Protein AF-A0A8S3JG17-F1 (afdb_monomer_lite)

Structure (mmCIF, N/CA/C/O backbone):
data_AF-A0A8S3JG17-F1
#
_entry.id   AF-A0A8S3JG17-F1
#
loop_
_atom_site.group_PDB
_atom_site.id
_atom_site.type_symbol
_atom_site.label_atom_id
_atom_site.label_alt_id
_atom_site.label_comp_id
_atom_site.label_asym_id
_atom_site.label_entity_id
_atom_site.label_seq_id
_atom_site.pdbx_PDB_ins_code
_atom_site.Cartn_x
_atom_site.Cartn_y
_atom_site.Cartn_z
_atom_site.occupancy
_atom_site.B_iso_or_equiv
_atom_site.auth_seq_id
_atom_site.auth_comp_id
_atom_site.auth_asym_id
_atom_site.auth_atom_id
_atom_site.pdbx_PDB_model_num
ATOM 1 N N . MET A 1 1 ? 39.721 25.908 38.711 1.00 51.41 1 MET A N 1
ATOM 2 C CA . MET A 1 1 ? 39.632 25.141 37.443 1.00 51.41 1 MET A CA 1
ATOM 3 C C . MET A 1 1 ? 39.260 23.696 37.773 1.00 51.41 1 MET A C 1
ATOM 5 O O . MET A 1 1 ? 40.091 23.003 38.340 1.00 51.41 1 MET A O 1
ATOM 9 N N . ASN A 1 2 ? 38.024 23.255 37.507 1.00 67.56 2 ASN A N 1
ATOM 10 C CA . ASN A 1 2 ? 37.537 21.922 37.906 1.00 67.56 2 ASN A CA 1
ATOM 11 C C . ASN A 1 2 ? 38.404 20.793 37.279 1.00 67.56 2 ASN A C 1
ATOM 13 O O . ASN A 1 2 ? 38.394 20.640 36.052 1.00 67.56 2 ASN A O 1
ATOM 17 N N . PRO A 1 3 ? 39.162 20.016 38.080 1.00 71.19 3 PRO A N 1
ATOM 18 C CA . PRO A 1 3 ? 40.139 19.039 37.590 1.00 71.19 3 PRO A CA 1
ATOM 19 C C . PRO A 1 3 ? 39.511 17.817 36.899 1.00 71.19 3 PRO A C 1
ATOM 21 O O . PRO A 1 3 ? 40.191 17.159 36.114 1.00 71.19 3 PRO A O 1
ATOM 24 N N . GLN A 1 4 ? 38.214 17.561 37.102 1.00 67.88 4 GLN A N 1
ATOM 25 C CA . GLN A 1 4 ? 37.498 16.388 36.579 1.00 67.88 4 GLN A CA 1
ATOM 26 C C . GLN A 1 4 ? 37.035 16.527 35.118 1.00 67.88 4 GLN A C 1
ATOM 28 O O . GLN A 1 4 ? 36.668 15.545 34.481 1.00 67.88 4 GLN A O 1
ATOM 33 N N . ARG A 1 5 ? 37.075 17.734 34.533 1.00 63.38 5 ARG A N 1
ATOM 34 C CA . ARG A 1 5 ? 36.671 17.960 33.124 1.00 63.38 5 ARG A CA 1
ATOM 35 C C . ARG A 1 5 ? 37.809 17.736 32.119 1.00 63.38 5 ARG A C 1
ATOM 37 O O . ARG A 1 5 ? 37.560 17.563 30.928 1.00 63.38 5 ARG A O 1
ATOM 44 N N . LYS A 1 6 ? 39.056 17.712 32.602 1.00 73.56 6 LYS A N 1
ATOM 45 C CA . LYS A 1 6 ? 40.272 17.451 31.814 1.00 73.56 6 LYS A CA 1
ATOM 46 C C . LYS A 1 6 ? 40.296 16.070 31.128 1.00 73.56 6 LYS A C 1
ATOM 48 O O . LYS A 1 6 ? 40.675 16.040 29.959 1.00 73.56 6 LYS A O 1
ATOM 53 N N . PRO A 1 7 ? 39.899 14.947 31.764 1.00 75.62 7 PRO A N 1
ATOM 54 C CA . PRO A 1 7 ? 39.924 13.634 31.111 1.00 75.62 7 PRO A CA 1
ATOM 55 C C . PRO A 1 7 ? 38.981 13.544 29.904 1.00 75.62 7 PRO A C 1
ATOM 57 O O . PRO A 1 7 ? 39.384 13.039 28.861 1.00 75.62 7 PRO A O 1
ATOM 60 N N . ALA A 1 8 ? 37.777 14.117 29.987 1.00 76.25 8 ALA A N 1
ATOM 61 C CA . ALA A 1 8 ? 36.835 14.132 28.864 1.00 76.25 8 ALA A CA 1
ATOM 62 C C . ALA A 1 8 ? 37.360 14.951 27.671 1.00 76.25 8 ALA A C 1
ATOM 64 O O . ALA A 1 8 ? 37.169 14.576 26.513 1.00 76.25 8 ALA A O 1
ATOM 65 N N . LEU A 1 9 ? 38.057 16.061 27.944 1.00 81.00 9 LEU A N 1
ATOM 66 C CA . LEU A 1 9 ? 38.702 16.863 26.903 1.00 81.00 9 LEU A CA 1
ATOM 67 C C . LEU A 1 9 ? 39.856 16.096 26.238 1.00 81.00 9 LEU A C 1
ATOM 69 O O . LEU A 1 9 ? 39.960 16.103 25.013 1.00 81.00 9 LEU A O 1
ATOM 73 N N . ARG A 1 10 ? 40.669 15.384 27.031 1.00 82.25 10 ARG A N 1
ATOM 74 C CA . ARG A 1 10 ? 41.760 14.528 26.535 1.00 82.25 10 ARG A CA 1
ATOM 75 C C . ARG A 1 10 ? 41.245 13.400 25.644 1.00 82.25 10 ARG A C 1
ATOM 77 O O . ARG A 1 10 ? 41.770 13.216 24.555 1.00 82.25 10 ARG A O 1
ATOM 84 N N . GLN A 1 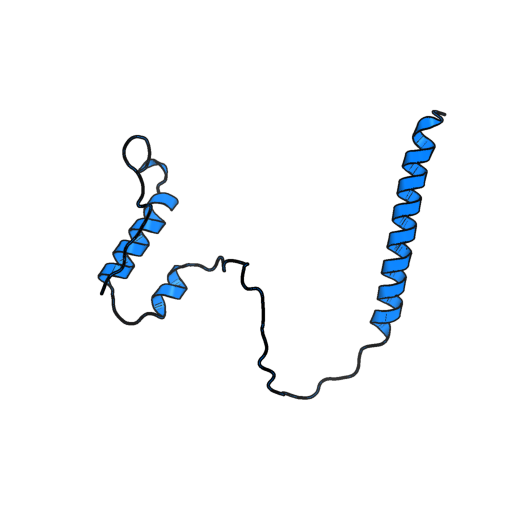11 ? 40.176 12.720 26.054 1.00 87.06 11 GLN A N 1
ATOM 85 C CA . GLN A 1 11 ? 39.555 11.652 25.267 1.00 87.06 11 GLN A CA 1
ATOM 86 C C . GLN A 1 11 ? 39.043 12.163 23.912 1.00 87.06 11 GLN A C 1
ATOM 88 O O . GLN A 1 11 ? 39.229 11.520 22.881 1.00 87.06 11 GLN A O 1
ATOM 93 N N . ARG A 1 12 ? 38.424 13.352 23.885 1.00 87.50 12 ARG A N 1
ATOM 94 C CA . ARG A 1 12 ? 37.992 13.980 22.628 1.00 87.50 12 ARG A CA 1
ATOM 95 C C . ARG A 1 12 ? 39.180 14.307 21.729 1.00 87.50 12 ARG A C 1
ATOM 97 O O . ARG A 1 12 ? 39.119 13.998 20.545 1.00 87.50 12 ARG A O 1
ATOM 104 N N . MET A 1 13 ? 40.245 14.892 22.280 1.00 91.88 13 MET A N 1
ATOM 105 C CA . MET A 1 13 ? 41.474 15.183 21.531 1.00 91.88 13 MET A CA 1
ATOM 106 C C . MET A 1 13 ? 42.086 13.909 20.941 1.00 91.88 13 MET A C 1
ATOM 108 O O . MET A 1 13 ? 42.411 13.884 19.759 1.00 91.88 13 MET A O 1
ATOM 112 N N . GLU A 1 14 ? 42.158 12.830 21.717 1.00 91.75 14 GLU A N 1
ATOM 113 C CA . GLU A 1 14 ? 42.660 11.535 21.253 1.00 91.75 14 GLU A CA 1
ATOM 114 C C . GLU A 1 14 ? 41.812 10.963 20.104 1.00 91.75 14 GLU A C 1
ATOM 116 O O . GLU A 1 14 ? 42.346 10.527 19.082 1.00 91.75 14 GLU A O 1
ATOM 121 N N . ASN A 1 15 ? 40.483 11.041 20.221 1.00 92.31 15 ASN A N 1
ATOM 122 C CA . ASN A 1 15 ? 39.559 10.618 19.168 1.00 92.31 15 ASN A CA 1
ATOM 123 C C . ASN A 1 15 ? 39.709 11.458 17.888 1.00 92.31 15 ASN A C 1
ATOM 125 O O . ASN A 1 15 ? 39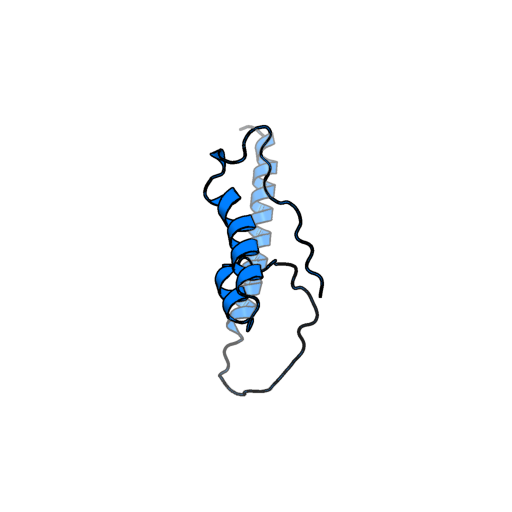.620 10.911 16.788 1.00 92.31 15 ASN A O 1
ATOM 129 N N . TYR A 1 16 ? 39.946 12.768 18.011 1.00 91.56 16 TYR A N 1
ATOM 130 C CA . TYR A 1 16 ? 40.224 13.637 16.864 1.00 91.56 16 TYR A CA 1
ATOM 131 C C . TYR A 1 16 ? 41.542 13.262 16.177 1.00 91.56 16 TYR A C 1
ATOM 133 O O . TYR A 1 16 ? 41.560 13.130 14.956 1.00 91.56 16 TYR A O 1
ATOM 141 N N . MET A 1 17 ? 42.615 13.012 16.932 1.00 93.19 17 MET A N 1
ATOM 142 C CA . MET A 1 17 ? 43.921 12.647 16.363 1.00 93.19 17 MET A CA 1
ATOM 143 C C . MET A 1 17 ? 43.879 11.309 15.616 1.00 93.19 17 MET A C 1
ATOM 145 O O . MET A 1 17 ? 44.340 11.234 14.477 1.00 93.19 17 MET A O 1
ATOM 149 N N . LYS A 1 18 ? 43.221 10.290 16.188 1.00 93.81 18 LYS A N 1
ATOM 150 C CA . LYS A 1 18 ? 43.010 8.990 15.524 1.00 93.81 18 LYS A CA 1
ATOM 151 C C . LYS A 1 18 ? 42.227 9.133 14.213 1.00 93.81 18 LYS A C 1
ATOM 153 O O . LYS A 1 18 ? 42.580 8.523 13.207 1.00 93.81 18 LYS A O 1
ATOM 158 N N . ARG A 1 19 ? 41.179 9.971 14.189 1.00 92.19 19 ARG A N 1
ATOM 159 C CA . ARG A 1 19 ? 40.396 10.247 12.967 1.00 92.19 19 ARG A CA 1
ATOM 160 C C . ARG A 1 19 ? 41.225 10.960 11.897 1.00 92.19 19 ARG A C 1
ATOM 162 O O . ARG A 1 19 ? 41.088 10.641 10.718 1.00 92.19 19 ARG A O 1
ATOM 169 N N . ILE A 1 20 ? 42.097 11.887 12.295 1.00 89.69 20 ILE A N 1
ATOM 170 C CA . ILE A 1 20 ? 42.977 12.617 11.372 1.00 89.69 20 ILE A CA 1
ATOM 171 C C . ILE A 1 20 ? 43.974 11.671 10.695 1.00 89.69 20 ILE A C 1
ATOM 173 O O . ILE A 1 20 ? 44.181 11.790 9.489 1.00 89.69 20 ILE A O 1
ATOM 177 N N . GLU A 1 21 ? 44.560 10.716 11.417 1.00 88.56 21 GLU A N 1
ATOM 178 C CA . GLU A 1 21 ? 45.488 9.736 10.832 1.00 88.56 21 GLU A CA 1
ATOM 179 C C . GLU A 1 21 ? 44.823 8.877 9.753 1.00 88.56 21 GLU A C 1
ATOM 181 O O . GLU A 1 21 ? 45.387 8.707 8.670 1.00 88.56 21 GLU A O 1
ATOM 186 N N . VAL A 1 22 ? 43.595 8.412 10.004 1.00 89.06 22 VAL A N 1
ATOM 187 C CA . VAL A 1 22 ? 42.798 7.650 9.030 1.00 89.06 22 VAL A CA 1
ATOM 188 C C . VAL A 1 22 ? 42.509 8.488 7.783 1.00 89.06 22 VAL A C 1
ATOM 190 O O . VAL A 1 22 ? 42.740 8.027 6.664 1.00 89.06 22 VAL A O 1
ATOM 193 N N . ILE A 1 23 ? 42.065 9.738 7.960 1.00 81.62 23 ILE A N 1
ATOM 194 C CA . ILE A 1 23 ? 41.778 10.658 6.847 1.00 81.62 23 ILE A CA 1
ATOM 195 C C . ILE A 1 23 ? 43.055 10.960 6.052 1.00 81.62 23 ILE A C 1
ATOM 197 O O . ILE A 1 23 ? 43.048 10.921 4.822 1.00 81.62 23 ILE A O 1
ATOM 201 N N . LYS A 1 24 ? 44.179 11.199 6.732 1.00 88.56 24 LYS A N 1
ATOM 202 C CA . LYS A 1 24 ? 45.479 11.442 6.097 1.00 88.56 24 LYS A CA 1
ATOM 203 C C . LYS A 1 24 ? 45.966 10.215 5.321 1.00 88.56 24 LYS A C 1
ATOM 205 O O . LYS A 1 24 ? 46.489 10.371 4.218 1.00 88.56 24 LYS A O 1
ATOM 210 N N . GLY A 1 25 ? 45.771 9.011 5.859 1.00 83.75 25 GLY A N 1
ATOM 211 C CA . GLY A 1 25 ? 46.070 7.751 5.178 1.00 83.75 25 GLY A CA 1
ATOM 212 C C . GLY A 1 25 ? 45.221 7.557 3.920 1.00 83.75 25 GLY A C 1
ATOM 213 O O . GLY A 1 25 ? 45.759 7.249 2.857 1.00 83.75 25 GLY A O 1
ATOM 214 N N . ALA A 1 26 ? 43.916 7.823 4.005 1.00 81.81 26 ALA A N 1
ATOM 215 C CA . ALA A 1 26 ? 43.001 7.743 2.868 1.00 81.81 26 ALA A CA 1
ATOM 216 C C . ALA A 1 26 ? 43.342 8.759 1.766 1.00 81.81 26 ALA A C 1
ATOM 218 O O . ALA A 1 26 ? 43.365 8.394 0.594 1.00 81.81 26 ALA A O 1
ATOM 219 N N . LEU A 1 27 ? 43.684 10.003 2.121 1.00 81.31 27 LEU A N 1
ATOM 220 C CA . LEU A 1 27 ? 44.117 11.019 1.153 1.00 81.31 27 LEU A CA 1
ATOM 221 C C . LEU A 1 27 ? 45.455 10.649 0.497 1.00 81.31 27 LEU A C 1
ATOM 223 O O . LEU A 1 27 ? 45.599 10.771 -0.718 1.00 81.31 27 LEU A O 1
ATOM 227 N N . LYS A 1 28 ? 46.412 10.124 1.272 1.00 79.44 28 LYS A N 1
ATOM 228 C CA . LYS A 1 28 ? 47.704 9.653 0.747 1.00 79.44 28 LYS A CA 1
ATOM 229 C C . LYS A 1 28 ? 47.533 8.488 -0.237 1.00 79.44 28 LYS A C 1
ATOM 231 O O . LYS A 1 28 ? 48.238 8.435 -1.240 1.00 79.44 28 LYS A O 1
ATOM 236 N N . ASN A 1 29 ? 46.578 7.594 0.020 1.00 70.00 29 ASN A N 1
ATOM 237 C CA . ASN A 1 29 ? 46.287 6.441 -0.836 1.00 70.00 29 ASN A CA 1
ATOM 238 C C . ASN A 1 29 ? 45.389 6.797 -2.042 1.00 70.00 29 ASN A C 1
ATOM 240 O O . ASN A 1 29 ? 45.527 6.199 -3.109 1.00 70.00 29 ASN A O 1
ATOM 244 N N . GLY A 1 30 ? 44.487 7.773 -1.896 1.00 60.12 30 GLY A N 1
ATOM 245 C CA . GLY A 1 30 ? 43.535 8.210 -2.925 1.00 60.12 30 GLY A CA 1
ATOM 246 C C . GLY A 1 30 ? 44.134 9.094 -4.024 1.00 60.12 30 GLY A C 1
ATOM 247 O O . GLY A 1 30 ? 43.610 9.120 -5.135 1.00 60.12 30 GLY A O 1
ATOM 248 N N . LEU A 1 31 ? 45.263 9.762 -3.768 1.00 51.88 31 LEU A N 1
ATOM 249 C CA . LEU A 1 31 ? 45.961 10.596 -4.761 1.00 51.88 31 LEU A CA 1
ATOM 250 C C . LEU A 1 31 ? 46.784 9.789 -5.792 1.00 51.88 31 LEU A C 1
ATOM 252 O O . LEU A 1 31 ? 47.278 10.367 -6.756 1.00 51.88 31 LEU A O 1
ATOM 256 N N . ALA A 1 32 ? 46.916 8.464 -5.637 1.00 55.72 32 ALA A N 1
ATOM 257 C CA . ALA A 1 32 ? 47.747 7.609 -6.499 1.00 55.72 32 ALA A CA 1
ATOM 258 C C . ALA A 1 32 ? 46.976 6.803 -7.572 1.00 55.72 32 ALA A C 1
ATOM 260 O O . ALA A 1 32 ? 47.595 6.061 -8.336 1.00 55.72 32 ALA A O 1
ATOM 261 N N . LYS A 1 33 ? 45.643 6.924 -7.675 1.00 55.34 33 LYS A N 1
ATOM 262 C CA . LYS A 1 33 ? 44.832 6.185 -8.666 1.00 55.34 33 LYS A CA 1
ATOM 263 C C . LYS A 1 33 ? 43.933 7.107 -9.496 1.00 55.34 33 LYS A C 1
ATOM 265 O O . LYS A 1 33 ? 42.719 7.122 -9.339 1.00 55.34 33 LYS A O 1
ATOM 270 N N . LYS A 1 34 ? 44.531 7.824 -10.448 1.00 50.69 34 LYS A N 1
ATOM 271 C CA . LYS A 1 34 ? 43.866 8.152 -11.719 1.00 50.69 34 LYS A CA 1
ATOM 272 C C . LYS A 1 34 ? 44.767 7.707 -12.871 1.00 50.69 34 LYS A C 1
ATOM 274 O O . LYS A 1 34 ? 45.766 8.352 -13.171 1.00 50.69 34 LYS A O 1
ATOM 279 N N . LYS A 1 35 ? 44.403 6.584 -13.489 1.00 42.22 35 LYS A N 1
ATOM 280 C CA . LYS A 1 35 ? 44.808 6.158 -14.836 1.00 42.22 35 LYS A CA 1
ATOM 281 C C . LYS A 1 35 ? 43.544 5.708 -15.593 1.00 42.22 35 LYS A C 1
ATOM 283 O O . LYS A 1 35 ? 42.555 5.393 -14.932 1.00 42.22 35 LYS A O 1
ATOM 288 N N . PRO A 1 36 ? 43.546 5.825 -16.930 1.00 43.38 36 PRO A N 1
ATOM 289 C CA . PRO A 1 36 ? 42.382 6.217 -17.718 1.00 43.38 36 PRO A CA 1
ATOM 290 C C . PRO A 1 36 ? 41.469 5.051 -18.120 1.00 43.38 36 PRO A C 1
ATOM 292 O O . PRO A 1 36 ? 41.789 3.884 -17.930 1.00 43.38 36 PRO A O 1
ATOM 295 N N . ILE A 1 37 ? 40.323 5.446 -18.671 1.00 53.66 37 ILE A N 1
ATOM 296 C CA . ILE A 1 37 ? 39.248 4.661 -19.290 1.00 53.66 37 ILE A CA 1
ATOM 297 C C . ILE A 1 37 ? 39.784 3.625 -20.293 1.00 53.66 37 ILE A C 1
ATOM 299 O O . ILE A 1 37 ? 40.449 4.025 -21.246 1.00 53.66 37 ILE A O 1
ATOM 303 N N . ALA A 1 38 ? 39.418 2.347 -20.114 1.00 42.12 38 ALA A N 1
ATOM 304 C CA . ALA A 1 38 ? 39.189 1.360 -21.178 1.00 42.12 38 ALA A CA 1
ATOM 305 C C . ALA A 1 38 ? 38.552 0.060 -20.624 1.00 42.12 38 ALA A C 1
ATOM 307 O O . ALA A 1 38 ? 38.880 -0.379 -19.524 1.00 42.12 38 ALA A O 1
ATOM 308 N N . ASP A 1 39 ? 37.687 -0.523 -21.460 1.00 34.91 39 ASP A N 1
ATOM 309 C CA . ASP A 1 39 ? 37.241 -1.924 -21.553 1.00 34.91 39 ASP A CA 1
ATOM 310 C C . ASP A 1 39 ? 35.962 -2.404 -20.834 1.00 34.91 39 ASP A C 1
ATOM 312 O O . ASP A 1 39 ? 35.897 -2.703 -19.642 1.00 34.91 39 ASP A O 1
ATOM 316 N N . ILE A 1 40 ? 34.942 -2.572 -21.685 1.00 53.09 40 ILE A N 1
ATOM 317 C CA . ILE A 1 40 ? 33.758 -3.417 -21.532 1.00 53.09 40 ILE A CA 1
ATOM 318 C C . ILE A 1 40 ? 34.229 -4.866 -21.344 1.00 53.09 40 ILE A C 1
ATOM 320 O O . ILE A 1 40 ? 34.779 -5.466 -22.266 1.00 53.09 40 ILE A O 1
ATOM 324 N N . SER A 1 41 ? 33.975 -5.461 -20.178 1.00 37.81 41 SER A N 1
ATOM 325 C CA . SER A 1 41 ? 34.001 -6.918 -20.028 1.00 37.81 41 SER A CA 1
ATOM 326 C C . SER A 1 41 ? 32.928 -7.380 -19.047 1.00 37.81 41 SER A C 1
ATOM 328 O O . SER A 1 41 ? 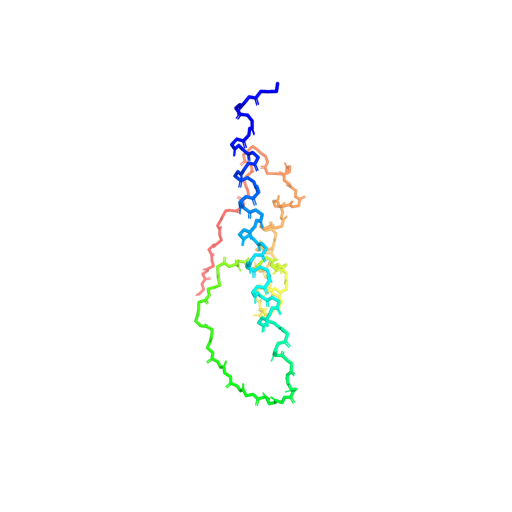32.789 -6.878 -17.932 1.00 37.81 41 SER A O 1
ATOM 330 N N . ASN A 1 42 ? 32.125 -8.328 -19.522 1.00 50.62 42 ASN A N 1
ATOM 331 C CA . ASN A 1 42 ? 31.053 -8.971 -18.786 1.00 50.62 42 ASN A CA 1
ATOM 332 C C . ASN A 1 42 ? 31.608 -9.724 -17.573 1.00 50.62 42 ASN A C 1
ATOM 334 O O . ASN A 1 42 ? 32.444 -10.616 -17.709 1.00 50.62 42 ASN A O 1
ATOM 338 N N . GLY A 1 43 ? 31.065 -9.407 -16.400 1.00 33.75 43 GLY A N 1
ATOM 339 C CA . GLY A 1 43 ? 31.301 -10.125 -15.156 1.00 33.75 43 GLY A CA 1
ATOM 340 C C . GLY A 1 43 ? 30.008 -10.228 -14.362 1.00 33.75 43 GLY A C 1
ATOM 341 O O . GLY A 1 43 ? 29.733 -9.402 -13.501 1.00 33.75 43 GLY A O 1
ATOM 342 N N . CYS A 1 44 ? 29.209 -11.256 -14.647 1.00 53.12 44 CYS A N 1
ATOM 343 C CA . CYS A 1 44 ? 28.152 -11.697 -13.746 1.00 53.12 44 CYS A CA 1
ATOM 344 C C . CYS A 1 44 ? 28.800 -12.295 -12.490 1.00 53.12 44 CYS A C 1
ATOM 346 O O . CYS A 1 44 ? 29.545 -13.272 -12.589 1.00 53.12 44 CYS A O 1
ATOM 348 N N . ARG A 1 45 ? 28.537 -11.685 -11.330 1.00 42.09 45 ARG A N 1
ATOM 349 C CA . ARG A 1 45 ? 28.551 -12.299 -9.991 1.00 42.09 45 ARG A CA 1
ATOM 350 C C . ARG A 1 45 ? 28.075 -11.264 -8.969 1.00 42.09 45 ARG A C 1
ATOM 352 O O . ARG A 1 45 ? 28.885 -10.566 -8.375 1.00 42.09 45 ARG A O 1
ATOM 359 N N . ASN A 1 46 ? 26.766 -11.218 -8.727 1.00 50.06 46 ASN A N 1
ATOM 360 C CA . ASN A 1 46 ? 26.224 -10.600 -7.518 1.00 50.06 46 ASN A CA 1
ATOM 361 C C . ASN A 1 46 ? 25.659 -11.714 -6.639 1.00 50.06 46 ASN A C 1
ATOM 363 O O . ASN A 1 46 ? 24.480 -12.051 -6.689 1.00 50.06 46 ASN A O 1
ATOM 367 N N . THR A 1 47 ? 26.537 -12.336 -5.859 1.00 45.38 47 THR A N 1
ATOM 368 C CA . THR A 1 47 ? 26.126 -13.088 -4.677 1.00 45.38 47 THR A CA 1
ATOM 369 C C . THR A 1 47 ? 26.038 -12.116 -3.506 1.00 45.38 47 THR A C 1
ATOM 371 O O . THR A 1 47 ? 27.089 -11.649 -3.072 1.00 45.38 47 THR A O 1
ATOM 374 N N . LYS A 1 48 ? 24.814 -11.959 -2.966 1.00 50.78 48 LYS A N 1
ATOM 375 C CA . LYS A 1 48 ? 24.465 -11.387 -1.644 1.00 50.78 48 LYS A CA 1
ATOM 376 C C . LYS A 1 48 ? 24.612 -9.848 -1.606 1.00 50.78 48 LYS A C 1
ATOM 378 O O . LYS A 1 48 ? 25.641 -9.334 -2.004 1.00 50.78 48 LYS A O 1
ATOM 383 N N . GLU A 1 49 ? 23.648 -9.024 -1.200 1.00 52.91 49 GLU A N 1
ATOM 384 C CA . GLU A 1 49 ? 22.516 -9.157 -0.278 1.00 52.91 49 GLU A CA 1
ATOM 385 C C . GLU A 1 49 ? 21.421 -8.174 -0.744 1.00 52.91 49 GLU A C 1
ATOM 387 O O . GLU A 1 49 ? 21.633 -6.968 -0.709 1.00 52.91 49 GLU A O 1
ATOM 392 N N . ASN A 1 50 ? 20.258 -8.657 -1.191 1.00 47.81 50 ASN A N 1
ATOM 393 C CA . ASN A 1 50 ? 19.119 -7.787 -1.520 1.00 47.81 50 ASN A CA 1
ATOM 394 C C . ASN A 1 50 ? 18.122 -7.814 -0.353 1.00 47.81 50 ASN A C 1
ATOM 396 O O . ASN A 1 50 ? 17.033 -8.363 -0.485 1.00 47.81 50 ASN A O 1
ATOM 400 N N . ASN A 1 51 ? 18.525 -7.302 0.812 1.00 51.66 51 ASN A N 1
ATOM 401 C CA . ASN A 1 51 ? 17.603 -7.081 1.938 1.00 51.66 51 ASN A CA 1
ATOM 402 C C . ASN A 1 51 ? 17.132 -5.625 2.039 1.00 51.66 51 ASN A C 1
ATOM 404 O O . ASN A 1 51 ? 16.322 -5.305 2.906 1.00 51.66 51 ASN A O 1
ATOM 408 N N . ASP A 1 52 ? 17.570 -4.763 1.125 1.00 50.50 52 ASP A N 1
ATOM 409 C CA . ASP A 1 52 ? 16.959 -3.456 0.946 1.00 50.50 52 ASP A CA 1
ATOM 410 C C . ASP A 1 52 ? 15.723 -3.668 0.077 1.00 50.50 52 ASP A C 1
ATOM 412 O O . ASP A 1 52 ? 15.778 -3.645 -1.153 1.00 50.50 52 ASP A O 1
ATOM 416 N N . ALA A 1 53 ? 14.615 -3.995 0.746 1.00 55.12 53 ALA A N 1
ATOM 417 C CA . ALA A 1 53 ? 13.296 -4.066 0.146 1.00 55.12 53 ALA A CA 1
ATOM 418 C C . ALA A 1 53 ? 13.084 -2.799 -0.689 1.00 55.12 53 ALA A C 1
ATOM 420 O O . ALA A 1 53 ? 13.025 -1.688 -0.162 1.00 55.12 53 ALA A O 1
ATOM 421 N N . ILE A 1 54 ? 13.062 -2.988 -2.005 1.00 60.69 54 ILE A N 1
ATOM 422 C CA . ILE A 1 54 ? 13.009 -1.927 -2.999 1.00 60.69 54 ILE A CA 1
ATOM 423 C C . ILE A 1 54 ? 11.710 -1.145 -2.768 1.00 60.69 54 ILE A C 1
ATOM 425 O O . ILE A 1 54 ? 10.625 -1.592 -3.128 1.00 60.69 54 ILE A O 1
ATOM 429 N N . ALA A 1 55 ? 11.824 0.015 -2.119 1.00 57.34 55 ALA A N 1
ATOM 430 C CA . ALA A 1 55 ? 10.742 0.964 -1.873 1.00 57.34 55 ALA A CA 1
ATOM 431 C C . ALA A 1 55 ? 10.428 1.755 -3.154 1.00 57.34 55 ALA A C 1
ATOM 433 O O . ALA A 1 55 ? 10.507 2.982 -3.183 1.00 57.34 55 ALA A O 1
ATOM 434 N N . THR A 1 56 ? 10.162 1.044 -4.246 1.00 61.59 56 THR A N 1
ATOM 435 C CA . THR A 1 56 ? 9.747 1.635 -5.520 1.00 61.59 56 THR A CA 1
ATOM 436 C C . THR A 1 56 ? 8.230 1.594 -5.620 1.00 61.59 56 THR A C 1
ATOM 438 O O . THR A 1 56 ? 7.594 0.680 -5.092 1.00 61.59 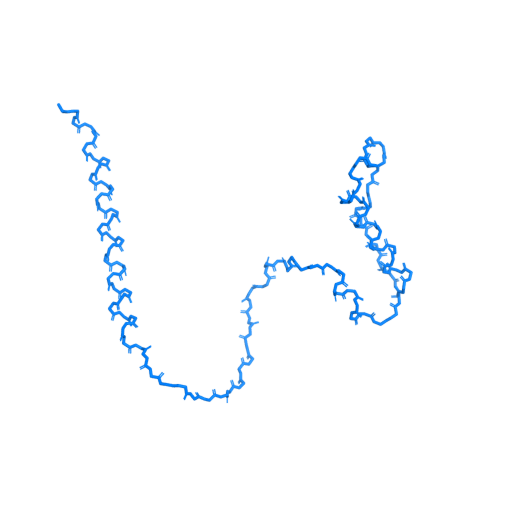56 THR A O 1
ATOM 441 N N . ASP A 1 57 ? 7.654 2.601 -6.278 1.00 67.81 57 ASP A N 1
ATOM 442 C CA . ASP A 1 57 ? 6.215 2.720 -6.480 1.00 67.81 57 ASP A CA 1
ATOM 443 C C . ASP A 1 57 ? 5.634 1.410 -7.042 1.00 67.81 57 ASP A C 1
ATOM 445 O O . ASP A 1 57 ? 6.031 0.970 -8.127 1.00 67.81 57 ASP A O 1
ATOM 449 N N . PRO A 1 58 ? 4.680 0.773 -6.338 1.00 69.56 58 PRO A N 1
ATOM 450 C CA . PRO A 1 58 ? 4.193 -0.554 -6.705 1.00 69.56 58 PRO A CA 1
ATOM 451 C C . PRO A 1 58 ? 3.452 -0.560 -8.048 1.00 69.56 58 PRO A C 1
ATOM 453 O O . PRO A 1 58 ? 3.351 -1.604 -8.683 1.00 69.56 58 PRO A O 1
ATOM 456 N N . GLN A 1 59 ? 2.972 0.601 -8.513 1.00 72.94 59 GLN A N 1
ATOM 457 C CA . GLN A 1 59 ? 2.262 0.737 -9.787 1.00 72.94 59 GLN A CA 1
ATOM 458 C C . GLN A 1 59 ? 3.124 0.314 -10.987 1.00 72.94 59 GLN A C 1
ATOM 460 O O . GLN A 1 59 ? 2.646 -0.436 -11.831 1.00 72.94 59 GLN A O 1
ATOM 465 N N . GLY A 1 60 ? 4.410 0.686 -11.013 1.00 73.38 60 GLY A N 1
ATOM 466 C CA . GLY A 1 60 ? 5.300 0.354 -12.133 1.00 73.38 60 GLY A CA 1
ATOM 467 C C . GLY A 1 60 ? 5.646 -1.135 -12.242 1.00 73.38 60 GLY A C 1
ATOM 468 O O . GLY A 1 60 ? 5.990 -1.610 -13.318 1.00 73.38 60 GLY A O 1
ATOM 469 N N . ILE A 1 61 ? 5.517 -1.892 -11.148 1.00 77.69 61 ILE A N 1
ATOM 470 C CA . ILE A 1 61 ? 5.749 -3.345 -11.129 1.00 77.69 61 ILE A CA 1
ATOM 471 C C . ILE A 1 61 ? 4.540 -4.087 -11.720 1.00 77.69 61 ILE A C 1
ATOM 473 O O . ILE A 1 61 ? 4.689 -5.151 -12.320 1.00 77.69 61 ILE A O 1
ATOM 477 N N . PHE A 1 62 ? 3.332 -3.529 -11.584 1.00 78.69 62 PHE A N 1
ATOM 478 C CA . PHE A 1 62 ? 2.119 -4.146 -12.118 1.00 78.69 62 PHE A CA 1
ATOM 479 C C . PHE A 1 62 ? 1.957 -3.948 -13.623 1.00 78.69 62 PHE A C 1
ATOM 481 O O . PHE A 1 62 ? 1.279 -4.763 -14.248 1.00 78.69 62 PHE A O 1
ATOM 488 N N . ASP A 1 63 ? 2.572 -2.930 -14.219 1.00 83.50 63 ASP A N 1
ATOM 489 C CA . ASP A 1 63 ? 2.477 -2.676 -15.662 1.00 83.50 63 ASP A CA 1
ATOM 490 C C . ASP A 1 63 ? 3.202 -3.737 -16.508 1.00 83.50 63 ASP A C 1
ATOM 492 O O . ASP A 1 63 ? 2.759 -4.040 -17.614 1.00 83.50 63 ASP A O 1
ATOM 496 N N . ASP A 1 64 ? 4.247 -4.370 -15.965 1.00 85.31 64 ASP A N 1
ATOM 497 C CA . ASP A 1 64 ? 5.034 -5.413 -16.649 1.00 85.31 64 ASP A CA 1
ATOM 498 C C . ASP A 1 64 ? 4.318 -6.783 -16.705 1.00 85.31 64 ASP A C 1
ATOM 500 O O . ASP A 1 64 ? 4.692 -7.691 -17.447 1.00 85.31 64 ASP A O 1
ATOM 504 N N . VAL A 1 65 ? 3.229 -6.958 -15.946 1.00 85.25 65 VAL A N 1
ATOM 505 C CA . VAL A 1 65 ? 2.445 -8.203 -15.943 1.00 85.25 65 VAL A CA 1
ATOM 506 C C . VAL A 1 65 ? 1.375 -8.151 -17.034 1.00 85.25 65 VAL A C 1
ATOM 508 O O . VAL A 1 65 ? 0.486 -7.303 -17.008 1.00 85.25 65 VAL A O 1
ATOM 511 N N . ILE A 1 66 ? 1.380 -9.090 -17.976 1.00 86.50 66 ILE A N 1
ATOM 512 C CA . ILE A 1 66 ? 0.356 -9.150 -19.030 1.00 86.50 66 ILE A CA 1
ATOM 513 C C . ILE A 1 66 ? -0.861 -9.944 -18.522 1.00 86.50 66 ILE A C 1
ATOM 515 O O . ILE A 1 66 ? -0.728 -11.082 -18.081 1.00 86.50 66 ILE A O 1
ATOM 519 N N . GLY A 1 67 ? -2.061 -9.359 -18.600 1.00 86.19 67 GLY A N 1
ATOM 520 C CA . GLY A 1 67 ? -3.310 -9.982 -18.131 1.00 86.19 67 GLY A CA 1
ATOM 521 C C . GLY A 1 67 ? -3.667 -9.666 -16.669 1.00 86.19 67 GLY A C 1
ATOM 522 O O . GLY A 1 67 ? -3.098 -8.763 -16.060 1.00 86.19 67 GLY A O 1
ATOM 523 N N . LEU A 1 68 ? -4.660 -10.380 -16.116 1.00 87.88 68 LEU A N 1
ATOM 524 C CA . LEU A 1 68 ? -5.102 -10.278 -14.709 1.00 87.88 68 LEU A CA 1
ATOM 525 C C . LEU A 1 68 ? -5.583 -8.874 -14.270 1.00 87.88 68 LEU A C 1
ATOM 527 O O . LEU A 1 68 ? -5.257 -8.392 -13.187 1.00 87.88 68 LEU A O 1
ATOM 531 N N . LYS A 1 69 ? -6.407 -8.217 -15.096 1.00 89.00 69 LYS A N 1
ATOM 532 C CA . LYS A 1 69 ? -6.927 -6.866 -14.810 1.00 89.00 69 LYS A CA 1
ATOM 533 C C . LYS A 1 69 ? -7.708 -6.785 -13.488 1.00 89.00 69 LYS A C 1
ATOM 535 O O . LYS A 1 69 ? -7.416 -5.929 -12.663 1.00 89.00 69 LYS A O 1
ATOM 540 N N . GLU A 1 70 ? -8.633 -7.716 -13.263 1.00 89.38 70 GLU A N 1
ATOM 541 C CA . GLU A 1 70 ? -9.466 -7.753 -12.051 1.00 89.38 70 GLU A CA 1
ATOM 542 C C . GLU A 1 70 ? -8.632 -7.958 -10.776 1.00 89.38 70 GLU A C 1
ATOM 544 O O . GLU A 1 70 ? -8.832 -7.279 -9.768 1.00 89.38 70 GLU A O 1
ATOM 549 N N . ALA A 1 71 ? -7.633 -8.845 -10.835 1.00 90.38 71 ALA A N 1
ATOM 550 C CA . ALA A 1 71 ? -6.732 -9.083 -9.714 1.00 90.38 71 ALA A CA 1
ATOM 551 C C . ALA A 1 71 ? -5.882 -7.843 -9.397 1.00 90.38 71 ALA A C 1
ATOM 553 O O . ALA A 1 71 ? -5.716 -7.504 -8.227 1.00 90.38 71 ALA A O 1
ATOM 554 N N . LYS A 1 72 ? -5.384 -7.130 -10.418 1.00 88.06 72 LYS A N 1
ATOM 555 C CA . LYS A 1 72 ? -4.601 -5.896 -10.237 1.00 88.06 72 LYS A CA 1
ATOM 556 C C . LYS A 1 72 ? -5.409 -4.774 -9.593 1.00 88.06 72 LYS A C 1
ATOM 558 O O . LYS A 1 72 ? -4.898 -4.110 -8.691 1.00 88.06 72 LYS A O 1
ATOM 563 N N . GLU A 1 73 ? -6.645 -4.564 -10.040 1.00 88.69 73 GLU A N 1
ATOM 564 C CA . GLU A 1 73 ? -7.541 -3.543 -9.481 1.00 88.69 73 GLU A CA 1
ATOM 565 C C . GLU A 1 73 ? -7.853 -3.855 -8.013 1.00 88.69 73 GLU A C 1
ATOM 567 O O . GLU A 1 73 ? -7.629 -3.021 -7.137 1.00 88.69 73 GLU A O 1
ATOM 572 N N . THR A 1 74 ? -8.231 -5.103 -7.729 1.00 90.06 74 THR A N 1
ATOM 573 C CA . THR A 1 74 ? -8.534 -5.576 -6.371 1.00 90.06 74 THR A CA 1
ATOM 574 C C . THR A 1 74 ? -7.337 -5.428 -5.430 1.00 90.06 74 THR A C 1
ATOM 576 O O . THR A 1 74 ? -7.482 -4.974 -4.296 1.00 90.06 74 THR A O 1
ATOM 579 N N . LEU A 1 75 ? -6.138 -5.783 -5.897 1.00 89.00 75 LEU A N 1
ATOM 580 C CA . LEU A 1 75 ? -4.907 -5.691 -5.114 1.00 89.00 75 LEU A CA 1
ATOM 581 C C . LEU A 1 75 ? -4.481 -4.233 -4.885 1.00 89.00 75 LEU A C 1
ATOM 583 O O . LEU A 1 75 ? -4.029 -3.886 -3.795 1.00 89.00 75 LEU A O 1
ATOM 587 N N . SER A 1 76 ? -4.672 -3.369 -5.884 1.00 86.81 76 SER A N 1
ATOM 588 C CA . SER A 1 76 ? -4.381 -1.938 -5.770 1.00 86.81 76 SER A CA 1
ATOM 589 C C . SER A 1 76 ? -5.309 -1.271 -4.766 1.00 86.81 76 SER A C 1
ATOM 591 O O . SER A 1 76 ? -4.827 -0.612 -3.851 1.00 86.81 76 SER A O 1
ATOM 593 N N . ASP A 1 77 ? -6.619 -1.486 -4.869 1.00 88.38 77 ASP A N 1
ATOM 594 C CA . ASP A 1 77 ? -7.590 -0.903 -3.941 1.00 88.38 77 ASP A CA 1
ATOM 595 C C . ASP A 1 77 ? -7.358 -1.387 -2.507 1.00 88.38 77 ASP A C 1
ATOM 597 O O . ASP A 1 77 ? -7.349 -0.582 -1.574 1.00 88.38 77 ASP A O 1
ATOM 601 N N . ALA A 1 78 ? -7.072 -2.679 -2.325 1.00 89.81 78 ALA A N 1
ATOM 602 C CA . ALA A 1 78 ? -6.749 -3.261 -1.025 1.00 89.81 78 ALA A CA 1
ATOM 603 C C . ALA A 1 78 ? -5.594 -2.557 -0.303 1.00 89.81 78 ALA A C 1
ATOM 605 O O . ALA A 1 78 ? -5.615 -2.428 0.923 1.00 89.81 78 ALA A O 1
ATOM 606 N N . ILE A 1 79 ? -4.579 -2.133 -1.061 1.00 86.38 79 ILE A N 1
ATOM 607 C CA . ILE A 1 79 ? -3.345 -1.537 -0.541 1.00 86.38 79 ILE A CA 1
ATOM 608 C C . ILE A 1 79 ? -3.462 -0.015 -0.459 1.00 86.38 79 ILE A C 1
ATOM 610 O O . ILE A 1 79 ? -3.040 0.588 0.530 1.00 86.38 79 ILE A O 1
ATOM 614 N N . ILE A 1 80 ? -4.040 0.625 -1.477 1.00 87.81 80 ILE A N 1
ATOM 615 C CA . ILE A 1 80 ? -4.120 2.083 -1.563 1.00 87.81 80 ILE A CA 1
AT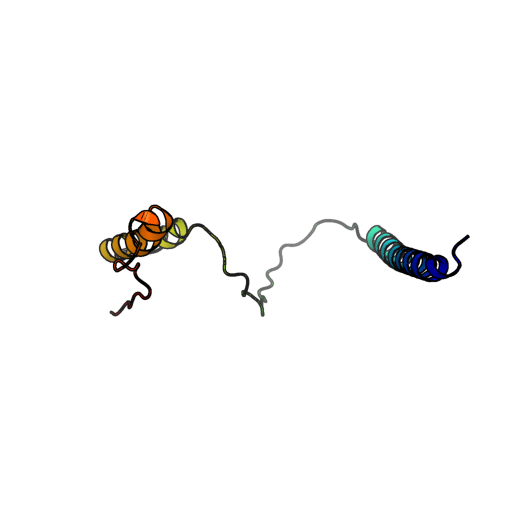OM 616 C C . ILE A 1 80 ? -5.217 2.642 -0.652 1.00 87.81 80 ILE A C 1
ATOM 618 O O . ILE A 1 80 ? -5.014 3.706 -0.070 1.00 87.81 80 ILE A O 1
ATOM 622 N N . LEU A 1 81 ? -6.365 1.967 -0.495 1.00 90.00 81 LEU A N 1
ATOM 623 C CA . LEU A 1 81 ? -7.495 2.493 0.285 1.00 90.00 81 LEU A CA 1
ATOM 624 C C . LEU A 1 81 ? -7.118 2.743 1.757 1.00 90.00 81 LEU A C 1
ATOM 626 O O . LEU A 1 81 ? -7.438 3.822 2.263 1.00 90.00 81 LEU A O 1
ATOM 630 N N . PRO A 1 82 ? -6.410 1.824 2.446 1.00 90.06 82 PRO A N 1
ATOM 631 C CA . PRO A 1 82 ? -5.962 2.052 3.820 1.00 90.06 82 PRO A CA 1
ATOM 632 C C . PRO A 1 82 ? -4.982 3.217 3.952 1.00 90.06 82 PRO A C 1
ATOM 634 O O . PRO A 1 82 ? -5.067 3.980 4.912 1.00 90.06 82 PRO A O 1
ATOM 637 N N . VAL A 1 83 ? -4.079 3.373 2.980 1.00 89.25 83 VAL A N 1
ATOM 638 C CA . VAL A 1 83 ? -3.072 4.444 2.976 1.00 89.25 83 VAL A CA 1
ATOM 639 C C . VAL A 1 83 ? -3.714 5.799 2.671 1.00 89.25 83 VAL A C 1
ATOM 641 O O . VAL A 1 83 ? -3.391 6.799 3.308 1.00 89.25 83 VAL A O 1
ATOM 644 N N . LYS A 1 84 ? -4.651 5.841 1.719 1.00 90.12 84 LYS A N 1
ATOM 645 C CA . LYS A 1 84 ? -5.305 7.070 1.254 1.00 90.12 84 LYS A CA 1
ATOM 646 C C . LYS A 1 84 ? -6.378 7.571 2.219 1.00 90.12 84 LYS A C 1
ATOM 648 O O . LYS A 1 84 ? -6.550 8.779 2.369 1.00 90.12 84 LYS A O 1
ATOM 653 N N . PHE A 1 85 ? -7.091 6.663 2.878 1.00 91.88 85 PHE A N 1
ATOM 654 C CA . PHE A 1 85 ? -8.199 6.991 3.769 1.00 91.88 85 PHE A CA 1
ATOM 655 C C . PHE A 1 85 ? -8.093 6.226 5.096 1.00 91.88 85 PHE A C 1
ATOM 657 O O . PHE A 1 85 ? -8.925 5.360 5.381 1.00 91.88 85 PHE A O 1
ATOM 664 N N . PRO A 1 86 ? -7.123 6.564 5.966 1.00 89.69 86 PRO A N 1
ATOM 665 C CA . PRO A 1 86 ? -6.954 5.866 7.240 1.00 89.69 86 PRO A CA 1
ATOM 666 C C . PRO A 1 86 ? -8.206 5.985 8.121 1.00 89.69 86 PRO A C 1
ATOM 668 O O . PRO A 1 86 ? -8.559 5.045 8.828 1.00 89.69 86 PRO A O 1
ATOM 671 N N . TYR A 1 87 ? -8.946 7.100 8.024 1.00 92.50 87 TYR A N 1
ATOM 672 C CA . TYR A 1 87 ? -10.191 7.324 8.768 1.00 92.50 87 TYR A CA 1
ATOM 673 C C . TYR A 1 87 ? -11.301 6.301 8.466 1.00 92.50 87 TYR A C 1
ATOM 675 O O . TYR A 1 87 ? -12.092 5.994 9.356 1.00 92.50 87 TYR A O 1
ATOM 683 N N . LEU A 1 88 ? -11.334 5.704 7.268 1.00 90.62 88 LEU A N 1
ATOM 684 C CA . LEU A 1 88 ? -12.329 4.682 6.907 1.00 90.62 88 LEU A CA 1
ATOM 685 C C . LEU A 1 88 ? -12.125 3.350 7.646 1.00 90.62 88 LEU A C 1
ATOM 687 O O . LEU A 1 88 ? -13.058 2.548 7.725 1.00 90.62 88 LEU A O 1
ATOM 691 N N . PHE A 1 89 ? -10.936 3.133 8.211 1.00 88.94 89 PHE A N 1
ATOM 692 C CA . PHE A 1 89 ? -10.527 1.889 8.863 1.00 88.94 89 PHE A CA 1
ATOM 693 C C . PHE A 1 89 ? -10.359 2.032 10.384 1.00 88.94 89 PHE A C 1
ATOM 695 O O . PHE A 1 89 ? -9.428 1.491 10.976 1.00 88.94 89 PHE A O 1
ATOM 702 N N . HIS A 1 90 ? -11.264 2.772 11.031 1.00 87.44 90 HIS A N 1
ATOM 703 C CA . HIS A 1 90 ? -11.317 2.869 12.493 1.00 87.44 90 HIS A CA 1
ATOM 704 C C . HIS A 1 90 ? -12.361 1.912 13.087 1.00 87.44 90 HIS A C 1
ATOM 706 O O . HIS A 1 90 ? -13.392 1.612 12.479 1.00 87.44 90 HIS A O 1
ATOM 712 N N . GLY A 1 91 ? -12.110 1.445 14.314 1.00 89.12 91 GLY A N 1
ATOM 713 C CA . GLY A 1 91 ? -13.018 0.558 15.043 1.00 89.12 91 GLY A CA 1
ATOM 714 C C . GLY A 1 91 ? -13.089 -0.846 14.436 1.00 89.12 91 GLY A C 1
ATOM 715 O O . GLY A 1 91 ? -12.083 -1.547 14.354 1.00 89.12 91 GLY A O 1
ATOM 716 N N . ASN A 1 92 ? -14.289 -1.270 14.027 1.00 88.44 92 ASN A N 1
ATOM 717 C CA . ASN A 1 92 ? -14.542 -2.639 13.559 1.00 88.44 92 ASN A CA 1
ATOM 718 C C . ASN A 1 92 ? -14.175 -2.871 12.082 1.00 88.44 92 ASN A C 1
ATOM 720 O O . ASN A 1 92 ? -14.093 -4.022 11.651 1.00 88.44 92 ASN A O 1
ATOM 724 N N . ARG A 1 93 ? -13.959 -1.807 11.295 1.00 89.12 93 ARG A N 1
ATOM 725 C CA . ARG A 1 93 ? -13.560 -1.913 9.885 1.00 89.12 93 ARG A CA 1
ATOM 726 C C . ARG A 1 93 ? -12.042 -2.029 9.797 1.00 89.12 93 ARG A C 1
ATOM 728 O O . ARG A 1 93 ? -11.334 -1.060 10.042 1.00 89.12 93 ARG A O 1
ATOM 735 N N . LYS A 1 94 ? -11.553 -3.219 9.449 1.00 87.44 94 LYS A N 1
ATOM 736 C CA . LYS A 1 94 ? -10.123 -3.504 9.270 1.00 87.44 94 LYS A CA 1
ATOM 737 C C . LYS A 1 94 ? -9.772 -3.562 7.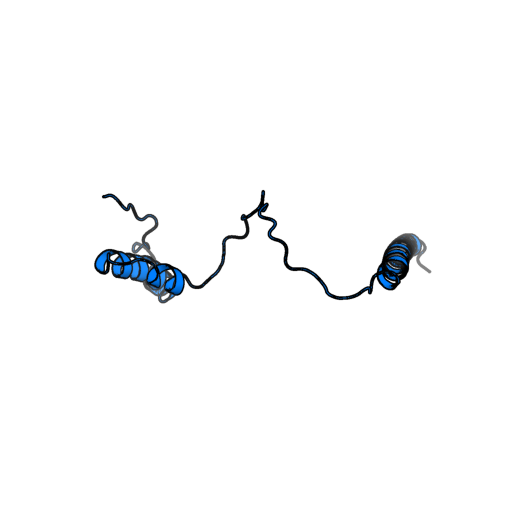788 1.00 87.44 94 LYS A C 1
ATOM 739 O O . LYS A 1 94 ? -10.585 -4.003 6.976 1.00 87.44 94 LYS A O 1
ATOM 744 N N . SER A 1 95 ? -8.573 -3.105 7.450 1.00 90.62 95 SER A N 1
ATOM 745 C CA . SER A 1 95 ? -7.996 -3.285 6.120 1.00 90.62 95 SER A CA 1
ATOM 746 C C . SER A 1 95 ? -7.688 -4.760 5.849 1.00 90.62 95 SER A C 1
ATOM 748 O O . SER A 1 95 ? -7.660 -5.588 6.765 1.00 90.62 95 SER A O 1
ATOM 750 N N . TRP A 1 96 ? -7.468 -5.104 4.580 1.00 86.81 96 TRP A N 1
ATOM 751 C CA . TRP A 1 96 ? -7.063 -6.454 4.200 1.00 86.81 96 TRP A CA 1
ATOM 752 C C . TRP A 1 96 ? -5.608 -6.695 4.605 1.00 86.81 96 TRP A C 1
ATOM 754 O O . TRP A 1 96 ? -4.732 -5.884 4.321 1.00 86.81 96 TRP A O 1
ATOM 764 N N . THR A 1 97 ? -5.359 -7.802 5.304 1.00 85.69 97 THR A N 1
ATOM 765 C CA . THR A 1 97 ? -4.039 -8.129 5.868 1.00 85.69 97 THR A CA 1
ATOM 766 C C . THR A 1 97 ? -3.271 -9.157 5.049 1.00 85.69 97 THR A C 1
ATOM 768 O O . THR A 1 97 ? -2.048 -9.211 5.130 1.00 85.69 97 THR A O 1
ATOM 771 N N . SER A 1 98 ? -3.972 -9.992 4.282 1.00 87.56 98 SER A N 1
ATOM 772 C CA . SER A 1 98 ? -3.372 -11.047 3.469 1.00 87.56 98 SER A CA 1
ATOM 773 C C . SER A 1 98 ? -4.188 -11.262 2.203 1.00 87.56 98 SER A C 1
ATOM 775 O O . SER A 1 98 ? -5.411 -11.123 2.218 1.00 87.56 98 SER A O 1
ATOM 777 N N . ILE A 1 99 ? -3.495 -11.583 1.114 1.00 88.19 99 ILE A N 1
ATOM 778 C CA . ILE A 1 99 ? -4.083 -11.869 -0.193 1.00 88.19 99 ILE A CA 1
ATOM 779 C C . ILE A 1 99 ? -3.559 -13.242 -0.606 1.00 88.19 99 ILE A C 1
ATOM 781 O O . ILE A 1 99 ? -2.347 -13.448 -0.656 1.00 88.19 99 ILE A O 1
ATOM 785 N N . LEU A 1 100 ? -4.466 -14.185 -0.862 1.00 91.81 100 LEU A N 1
ATOM 786 C CA . LEU A 1 100 ? -4.131 -15.510 -1.375 1.00 91.81 100 LEU A CA 1
ATOM 787 C C . LEU A 1 100 ? -4.400 -15.529 -2.878 1.00 91.81 100 LEU A C 1
ATOM 789 O O . LEU A 1 100 ? -5.548 -15.456 -3.309 1.00 91.81 100 LEU A O 1
ATOM 793 N N . LEU A 1 101 ? -3.335 -15.630 -3.663 1.00 88.81 101 LEU A N 1
ATOM 794 C CA . LEU A 1 101 ? -3.413 -15.871 -5.098 1.00 88.81 101 LEU A CA 1
ATOM 795 C C . LEU A 1 101 ? -3.326 -17.384 -5.318 1.00 88.81 101 LEU A C 1
ATOM 797 O O . LEU A 1 101 ? -2.412 -18.025 -4.802 1.00 88.81 101 LEU A O 1
ATOM 801 N N . TYR A 1 102 ? -4.277 -17.950 -6.053 1.00 89.69 102 TYR A N 1
ATOM 802 C CA . TYR A 1 102 ? -4.291 -19.361 -6.430 1.00 89.69 102 TYR A CA 1
ATOM 803 C C . TYR A 1 102 ? -4.700 -19.481 -7.900 1.00 89.69 102 TYR A C 1
ATOM 805 O O . TYR A 1 102 ? -5.451 -18.643 -8.404 1.00 89.69 102 TYR A O 1
ATOM 813 N N . GLY A 1 103 ? -4.176 -20.493 -8.582 1.00 80.44 103 GLY A N 1
ATOM 814 C CA . GLY A 1 103 ? -4.374 -20.734 -10.009 1.00 80.44 103 GLY A CA 1
ATOM 815 C C . GLY A 1 103 ? -3.587 -21.949 -10.452 1.00 80.44 103 GLY A C 1
ATOM 816 O O . GLY A 1 103 ? -2.438 -22.086 -9.974 1.00 80.44 103 GLY A O 1
#

Secondary structure (DSSP, 8-state):
--GGGHHHHHHHHHHHHHHHHHHHHHHHHHTT---------------S---S-----HHHHHHTS-S-HHHHHHHHHHHHHHHH-GGGGSTT-PPP-------

Organism: NCBI:txid392030

Foldseek 3Di:
DPPVVVVVVVVVVVVVVVVVVVVVVCVVVVVPDDDDDDDDDDDDDDDDDPPVPPPDDVVVVVVPDPDDPVVVVVVCCLPVVCVVCVVVCPDPRHGDDDDDDDD

Radius of gyration: 28.22 Å; chains: 1; bounding box: 62×46×60 Å

Sequence (103 aa):
MNPQRKPALRQRMENYMKRIEVIKGALKNGLAKKKPIADISNGCRNTKENNDAIATDPQGIFDDVIGLKEAKETLSDAIILPVKFPYLFHGNRKSWTSILLYG

pLDDT: mean 75.46, std 17.23, range [33.75, 93.81]

InterPro domains:
  IPR027417 P-loop containing nucleoside triphosphate hydrolase [G3DSA:3.40.50.300] (62-103)
  IPR036181 MIT domain superfamily [SSF116846] (2-37)
  IPR050304 Microtubule-severing AAA ATPase [PTHR23074] (50-103)